Protein AF-A0A929YIS0-F1 (afdb_monomer_lite)

Foldseek 3Di:
DECADDDPQHKKKKKACPVKDKDKDDAAPVRHGADCVQKDAWHIAIQHHPDPRVQATGGMEGNQDNRRHPMDMDIDDIDMDIDHGPDDDDDDDDRDHDYDDDYD

Secondary structure (DSSP, 8-state):
--SSSSSSS--EEEEE-TT-EEEEESB-TTSPBP--TTEEE---EEE-TTSGGGG-EE-EEE---GGGTT-EEEEE--EEEEE--S-PPSS-------EE----

Radius of gyration: 17.63 Å; chains: 1; bounding box: 43×22×48 Å

pLDDT: mean 79.88, std 12.85, range [53.75, 95.31]

Sequence (104 aa):
YMFNGTNGDQGFLSVNFGTSSVLASGNSLSGSTCQTSGISKGVDSQFKVGTATANGVTLMSSSGLTSQLGCAFLLQNVLVNQTIPAYQKPGTYELPMTLTVTAQ

Structure (mmCIF, N/CA/C/O backbone):
data_AF-A0A929YIS0-F1
#
_entry.id   AF-A0A929YIS0-F1
#
loop_
_atom_site.group_PDB
_atom_site.id
_atom_site.type_symbol
_atom_site.label_atom_id
_atom_site.label_alt_id
_atom_site.label_comp_id
_atom_site.label_asym_id
_atom_site.label_entity_id
_atom_site.label_seq_id
_atom_site.pdbx_PDB_ins_code
_atom_site.Cartn_x
_atom_site.Cartn_y
_atom_site.Cartn_z
_atom_site.occupancy
_atom_site.B_iso_or_equiv
_atom_site.auth_seq_id
_atom_site.auth_comp_id
_atom_site.auth_asym_id
_atom_site.auth_atom_id
_atom_site.pdbx_PDB_model_num
ATOM 1 N N . TYR A 1 1 ? 17.722 1.691 -22.990 1.00 53.75 1 TYR A N 1
ATOM 2 C CA . TYR A 1 1 ? 17.110 1.065 -21.805 1.00 53.75 1 TYR A CA 1
ATOM 3 C C . TYR A 1 1 ? 17.202 2.035 -20.652 1.00 53.75 1 TYR A C 1
ATOM 5 O O . TYR A 1 1 ? 18.304 2.405 -20.271 1.00 53.75 1 TYR A O 1
ATOM 13 N N . MET A 1 2 ? 16.072 2.528 -20.163 1.00 56.62 2 MET A N 1
ATOM 14 C CA . MET A 1 2 ? 16.038 3.471 -19.046 1.00 56.62 2 MET A CA 1
ATOM 15 C C . MET A 1 2 ? 15.052 2.948 -18.015 1.00 56.62 2 MET A C 1
ATOM 17 O O . MET A 1 2 ? 14.034 2.363 -18.378 1.00 56.62 2 MET A O 1
ATOM 21 N N . PHE A 1 3 ? 15.377 3.150 -16.744 1.00 56.50 3 PHE A N 1
ATOM 22 C CA . PHE A 1 3 ? 14.489 2.839 -15.628 1.00 56.50 3 PHE A CA 1
ATOM 23 C C . PHE A 1 3 ? 13.274 3.795 -15.583 1.00 56.50 3 PHE A C 1
ATOM 25 O O . PHE A 1 3 ? 12.225 3.423 -15.076 1.00 56.50 3 PHE A O 1
ATOM 32 N N . ASN A 1 4 ? 13.404 4.994 -16.183 1.00 54.59 4 ASN A N 1
ATOM 33 C CA . ASN A 1 4 ? 12.443 6.097 -16.082 1.00 54.59 4 ASN A CA 1
ATOM 34 C C . ASN A 1 4 ? 12.019 6.682 -17.450 1.00 54.59 4 ASN A C 1
ATOM 36 O O . ASN A 1 4 ? 12.400 7.797 -17.799 1.00 54.59 4 ASN A O 1
ATOM 40 N N . GLY A 1 5 ? 11.248 5.964 -18.257 1.00 54.59 5 GLY A N 1
ATOM 41 C CA . GLY A 1 5 ? 10.695 6.488 -19.511 1.00 54.59 5 GLY A CA 1
ATOM 42 C C . GLY A 1 5 ? 9.391 5.797 -19.938 1.00 54.59 5 GLY A C 1
ATOM 43 O O . GLY A 1 5 ? 8.750 5.080 -19.176 1.00 54.59 5 GLY A O 1
ATOM 44 N N . THR A 1 6 ? 8.988 5.984 -21.192 1.00 56.81 6 THR A N 1
ATOM 45 C CA . THR A 1 6 ? 7.645 5.585 -21.653 1.00 56.81 6 THR A CA 1
ATOM 46 C C . THR A 1 6 ? 7.582 4.292 -22.486 1.00 56.81 6 THR A C 1
ATOM 48 O O . THR A 1 6 ? 6.490 3.789 -22.738 1.00 56.81 6 THR A O 1
ATOM 51 N N . ASN A 1 7 ? 8.715 3.687 -22.867 1.00 60.44 7 ASN A N 1
ATOM 52 C CA . ASN A 1 7 ? 8.765 2.516 -23.767 1.00 60.44 7 ASN A CA 1
ATOM 53 C C . ASN A 1 7 ? 8.559 1.172 -23.038 1.00 60.44 7 ASN A C 1
ATOM 55 O O . ASN A 1 7 ? 8.721 1.089 -21.822 1.00 60.44 7 ASN A O 1
ATOM 59 N N . GLY A 1 8 ? 8.181 0.111 -23.763 1.00 58.56 8 GLY A N 1
ATOM 60 C CA . GLY A 1 8 ? 7.872 -1.225 -23.215 1.00 58.56 8 GLY A CA 1
ATOM 61 C C . GLY A 1 8 ? 9.055 -1.965 -22.573 1.00 58.56 8 GLY A C 1
ATOM 62 O O . GLY A 1 8 ? 8.858 -2.667 -21.589 1.00 58.56 8 GLY A O 1
ATOM 63 N N . ASP A 1 9 ? 10.280 -1.729 -23.046 1.00 64.44 9 ASP A N 1
ATOM 64 C CA . ASP A 1 9 ? 11.497 -2.437 -22.602 1.00 64.44 9 ASP A CA 1
ATOM 65 C C . ASP A 1 9 ? 12.167 -1.798 -21.375 1.00 64.44 9 ASP A C 1
ATOM 67 O O . ASP A 1 9 ? 13.393 -1.666 -21.297 1.00 64.44 9 ASP A O 1
ATOM 71 N N . GLN A 1 10 ? 11.363 -1.288 -20.447 1.00 70.44 10 GLN A N 1
ATOM 72 C CA . GLN A 1 10 ? 11.837 -0.466 -19.342 1.00 70.44 10 GLN A CA 1
ATOM 73 C C . GLN A 1 10 ? 11.652 -1.115 -17.984 1.00 70.44 10 GLN A C 1
ATOM 75 O O . GLN A 1 10 ? 10.831 -2.010 -17.801 1.00 70.44 10 GLN A O 1
ATOM 80 N N . GLY A 1 11 ? 12.450 -0.630 -17.036 1.00 75.25 11 GLY A N 1
ATOM 81 C CA . GLY A 1 11 ? 12.321 -1.022 -15.648 1.00 75.25 11 GLY A CA 1
ATOM 82 C C . GLY A 1 11 ? 11.041 -0.484 -15.046 1.00 75.25 11 GLY A C 1
ATOM 83 O O . GLY A 1 11 ? 10.478 0.505 -15.513 1.00 75.25 11 GLY A O 1
ATOM 84 N N . PHE A 1 12 ? 10.589 -1.150 -13.999 1.00 78.81 12 PHE A N 1
ATOM 85 C CA . PHE A 1 12 ? 9.462 -0.701 -13.200 1.00 78.81 12 PHE A CA 1
ATOM 86 C C . PHE A 1 12 ? 9.577 -1.283 -11.799 1.00 78.81 12 PHE A C 1
ATOM 88 O O . PHE A 1 12 ? 10.236 -2.305 -11.576 1.00 78.81 12 PHE A O 1
ATOM 95 N N . LEU A 1 13 ? 8.907 -0.632 -10.858 1.00 82.88 13 LEU A N 1
ATOM 96 C CA . LEU A 1 13 ? 8.673 -1.177 -9.532 1.00 82.88 13 LEU A CA 1
ATOM 97 C C . LEU A 1 13 ? 7.253 -1.732 -9.495 1.00 82.88 13 LEU A C 1
ATOM 99 O O . LEU A 1 13 ? 6.315 -1.024 -9.845 1.00 82.88 13 LEU A O 1
ATOM 103 N N . SER A 1 14 ? 7.067 -2.972 -9.064 1.00 86.50 14 SER A N 1
ATOM 104 C CA . SER A 1 14 ? 5.736 -3.506 -8.772 1.00 86.50 14 SER A CA 1
ATOM 105 C C . SER A 1 14 ? 5.551 -3.656 -7.271 1.00 86.50 14 SER A C 1
ATOM 107 O O . SER A 1 14 ? 6.424 -4.214 -6.603 1.00 86.50 14 SER A O 1
ATOM 109 N N . VAL A 1 15 ? 4.404 -3.218 -6.766 1.00 89.88 15 VAL A N 1
ATOM 110 C CA . VAL A 1 15 ? 3.966 -3.457 -5.389 1.00 89.88 15 VAL A CA 1
ATOM 111 C C . VAL A 1 15 ? 2.813 -4.444 -5.432 1.00 89.88 15 VAL A C 1
ATOM 113 O O . VAL A 1 15 ? 1.824 -4.207 -6.124 1.00 89.88 15 VAL A O 1
ATOM 116 N N . ASN A 1 16 ? 2.955 -5.559 -4.722 1.00 92.31 16 ASN A N 1
ATOM 117 C CA . ASN A 1 16 ? 1.984 -6.641 -4.696 1.00 92.31 16 ASN A CA 1
ATOM 118 C C . ASN A 1 16 ? 1.397 -6.815 -3.287 1.00 92.31 16 ASN A C 1
ATOM 120 O O . ASN A 1 16 ? 2.119 -6.904 -2.289 1.00 92.31 16 ASN A O 1
ATOM 124 N N . PHE A 1 17 ? 0.072 -6.888 -3.234 1.00 94.25 17 PHE A N 1
ATOM 125 C CA . PHE A 1 17 ? -0.753 -7.068 -2.049 1.00 94.25 17 PHE A CA 1
ATOM 126 C C . PHE A 1 17 ? -1.461 -8.433 -2.032 1.00 94.25 17 PHE A C 1
ATOM 128 O O . PHE A 1 17 ? -2.236 -8.705 -1.114 1.00 94.25 17 PHE A O 1
ATOM 135 N N . GLY A 1 18 ? -1.216 -9.315 -3.002 1.00 93.25 18 GLY A N 1
ATOM 136 C CA . GLY A 1 18 ? -1.840 -10.636 -3.101 1.00 93.25 18 GLY A CA 1
ATOM 137 C C . GLY A 1 18 ? -1.664 -11.470 -1.831 1.00 93.25 18 GLY A C 1
ATOM 138 O O . GLY A 1 18 ? -2.636 -12.008 -1.306 1.00 93.25 18 GLY A O 1
ATOM 139 N N . THR A 1 19 ? -0.453 -11.486 -1.268 1.00 92.81 19 THR A N 1
ATOM 140 C CA . THR A 1 19 ? -0.133 -12.184 -0.008 1.00 92.81 19 THR A CA 1
ATOM 141 C C . THR A 1 19 ? -0.270 -11.313 1.239 1.00 92.81 19 THR A C 1
ATOM 143 O O . THR A 1 19 ? -0.015 -11.788 2.347 1.00 92.81 19 THR A O 1
ATOM 146 N N . SER A 1 20 ? -0.627 -10.036 1.088 1.00 95.06 20 SER A N 1
ATOM 147 C CA . SER A 1 20 ? -0.660 -9.109 2.215 1.00 95.06 20 SER A CA 1
ATOM 148 C C . SER A 1 20 ? -1.936 -9.247 3.044 1.00 95.06 20 SER A C 1
ATOM 150 O O . SER A 1 20 ? -3.005 -9.623 2.548 1.00 95.06 20 SER A O 1
ATOM 152 N N . SER A 1 21 ? -1.829 -8.923 4.329 1.00 95.06 21 SER A N 1
ATOM 153 C CA . SER A 1 21 ? -2.936 -8.986 5.285 1.00 95.06 21 SER A CA 1
ATOM 154 C C . SER A 1 21 ? -2.936 -7.768 6.198 1.00 95.06 21 SER A C 1
ATOM 156 O O . SER A 1 21 ? -1.872 -7.236 6.515 1.00 95.06 21 SER A O 1
ATOM 158 N N . VAL A 1 22 ? -4.122 -7.379 6.663 1.00 94.88 22 VAL A N 1
ATOM 159 C CA . VAL A 1 22 ? -4.293 -6.344 7.686 1.00 94.88 22 VAL A CA 1
ATOM 160 C C . VAL A 1 22 ? -4.593 -7.019 9.017 1.00 94.88 22 VAL A C 1
ATOM 162 O O . VAL A 1 22 ? -5.489 -7.858 9.098 1.00 94.88 22 VAL A O 1
ATOM 165 N N . LEU A 1 23 ? -3.858 -6.638 10.055 1.00 95.25 23 LEU A N 1
ATOM 166 C CA . LEU A 1 23 ? -4.129 -7.014 11.437 1.00 95.25 23 LEU A CA 1
ATOM 167 C C . LEU A 1 23 ? -4.596 -5.786 12.214 1.00 95.25 23 LEU A C 1
ATOM 169 O O . LEU A 1 23 ? -4.074 -4.691 12.015 1.00 95.2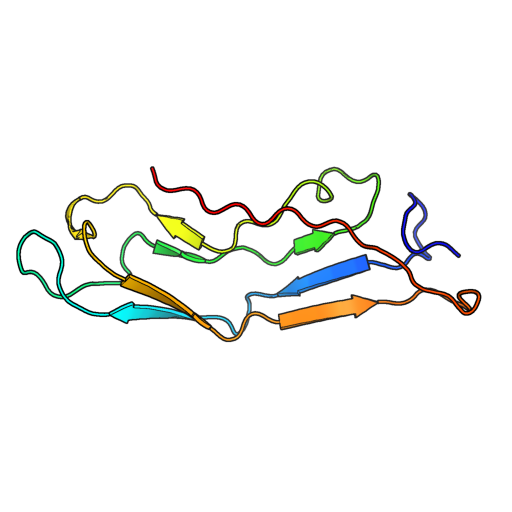5 23 LEU A O 1
ATOM 173 N N . ALA A 1 24 ? -5.563 -5.979 13.106 1.00 94.62 24 ALA A N 1
ATOM 174 C CA . ALA A 1 24 ? -6.005 -4.960 14.049 1.00 94.62 24 ALA A CA 1
ATOM 175 C C . ALA A 1 24 ? -5.413 -5.249 15.433 1.00 94.62 24 ALA A C 1
ATOM 177 O O . ALA A 1 24 ? -5.284 -6.410 15.824 1.00 94.62 24 ALA A O 1
ATOM 178 N N . SER A 1 25 ? -5.058 -4.201 16.174 1.00 93.06 25 SER A N 1
ATOM 179 C CA . SER A 1 25 ? -4.526 -4.315 17.531 1.00 93.06 25 SER A CA 1
ATOM 180 C C . SER A 1 25 ? -5.108 -3.247 18.454 1.00 93.06 25 SER A C 1
ATOM 182 O O . SER A 1 25 ? -5.329 -2.106 18.042 1.00 93.06 25 SER A O 1
ATOM 184 N N . GLY A 1 26 ? -5.330 -3.636 19.712 1.00 92.25 26 GLY A N 1
ATOM 185 C CA . GLY A 1 26 ? -5.840 -2.776 20.775 1.00 92.25 26 GLY A CA 1
ATOM 186 C C . GLY A 1 26 ? -7.364 -2.650 20.819 1.00 92.25 26 GLY A C 1
ATOM 187 O O . GLY A 1 26 ? -8.114 -3.508 20.337 1.00 92.25 26 GLY A O 1
ATOM 188 N N . ASN A 1 27 ? -7.809 -1.556 21.431 1.00 93.38 27 ASN A N 1
ATOM 189 C CA . ASN A 1 27 ? -9.211 -1.204 21.608 1.00 93.38 27 ASN A CA 1
ATOM 190 C C . ASN A 1 27 ? -9.477 0.171 20.992 1.00 93.38 27 ASN A C 1
ATOM 192 O O . ASN A 1 27 ? -8.618 1.051 21.030 1.00 93.38 27 ASN A O 1
ATOM 196 N N . SER A 1 28 ? -10.676 0.353 20.448 1.00 90.88 28 SER A N 1
ATOM 197 C CA . SER A 1 28 ? -11.148 1.653 19.995 1.00 90.88 28 SER A CA 1
ATOM 198 C C . SER A 1 28 ? -11.340 2.606 21.179 1.00 90.88 28 SER A C 1
ATOM 200 O O . SER A 1 28 ? -11.426 2.188 22.337 1.00 90.88 28 SER A O 1
ATOM 202 N N . LEU A 1 29 ? -11.506 3.897 20.894 1.00 89.81 29 LEU A N 1
ATOM 203 C CA . LEU A 1 29 ? -11.825 4.913 21.905 1.00 89.81 29 LEU A CA 1
ATOM 204 C C . LEU A 1 29 ? -13.157 4.649 22.628 1.00 89.81 29 LEU A C 1
ATOM 206 O O . LEU A 1 29 ? -13.355 5.136 23.736 1.00 89.81 29 LEU A O 1
ATOM 210 N N . SER A 1 30 ? -14.059 3.858 22.036 1.00 89.81 30 SER A N 1
ATOM 211 C CA . SER A 1 30 ? -15.302 3.406 22.675 1.00 89.81 30 SER A CA 1
ATOM 212 C C . SER A 1 30 ? -15.129 2.141 23.530 1.00 89.81 30 SER A C 1
ATOM 214 O O . SER A 1 30 ? -16.114 1.591 24.017 1.00 89.81 30 SER A O 1
ATOM 216 N N . GLY A 1 31 ? -13.899 1.639 23.685 1.00 90.25 31 GLY A N 1
ATOM 217 C CA . GLY A 1 31 ? -13.564 0.439 24.458 1.00 90.25 31 GLY A CA 1
ATOM 218 C C . GLY A 1 31 ? -13.779 -0.888 23.720 1.00 90.25 31 GLY A C 1
ATOM 219 O O . GLY A 1 31 ? -13.475 -1.948 24.264 1.00 90.25 31 GLY A O 1
ATOM 220 N N . SER A 1 32 ? -14.266 -0.869 22.477 1.00 90.56 32 SER A N 1
ATOM 221 C CA . SER A 1 32 ? -14.501 -2.086 21.685 1.00 90.56 32 SER A CA 1
ATOM 222 C C . SER A 1 32 ? -13.193 -2.658 21.134 1.00 90.56 32 SER A C 1
ATOM 224 O O . SER A 1 32 ? -12.275 -1.907 20.821 1.00 90.56 32 SER A O 1
ATOM 226 N N . THR A 1 33 ? -13.078 -3.981 20.989 1.00 93.56 33 THR A N 1
ATOM 227 C CA . THR A 1 33 ? -11.894 -4.591 20.360 1.00 93.56 33 THR A CA 1
ATOM 228 C C . THR A 1 33 ? -11.778 -4.149 18.906 1.00 93.56 33 THR A C 1
ATOM 230 O O . THR A 1 33 ? -12.749 -4.248 18.153 1.00 93.56 33 THR A O 1
ATOM 233 N N . CYS A 1 34 ? -10.589 -3.715 18.494 1.00 93.81 34 CYS A N 1
ATOM 234 C CA . CYS A 1 34 ? -10.349 -3.283 17.125 1.00 93.81 34 CYS A CA 1
ATOM 235 C C . CYS A 1 34 ? -10.603 -4.411 16.120 1.00 93.81 34 CYS A C 1
ATOM 237 O O . CYS A 1 34 ? -10.124 -5.530 16.281 1.00 93.81 34 CYS A O 1
ATOM 239 N N . GLN A 1 35 ? -11.359 -4.095 15.072 1.00 92.62 35 GLN A N 1
ATOM 240 C CA . GLN A 1 35 ? -11.700 -5.009 13.981 1.00 92.62 35 GLN A CA 1
ATOM 241 C C . GLN A 1 35 ? -11.154 -4.462 12.669 1.00 92.62 35 GLN A C 1
ATOM 243 O O . GLN A 1 35 ? -11.012 -3.252 12.526 1.00 92.62 35 GLN A O 1
ATOM 248 N N . THR A 1 36 ? -10.919 -5.322 11.683 1.00 92.44 36 THR A N 1
ATOM 249 C CA . THR A 1 36 ? -10.469 -4.918 10.338 1.00 92.44 36 THR A CA 1
ATOM 250 C C . THR A 1 36 ? -11.613 -4.497 9.411 1.00 92.44 36 THR A C 1
ATOM 252 O O . THR A 1 36 ? -11.361 -4.007 8.315 1.00 92.44 36 THR A O 1
ATOM 255 N N . SER A 1 37 ? -12.872 -4.647 9.837 1.00 90.88 37 SER A N 1
ATOM 256 C CA . SER A 1 37 ? -14.051 -4.257 9.052 1.00 90.88 37 SER A CA 1
ATOM 257 C C . SER A 1 37 ? -14.039 -2.767 8.713 1.00 90.88 37 SER A C 1
ATOM 259 O O . SER A 1 37 ? -14.117 -1.941 9.611 1.00 90.88 37 SER A O 1
ATOM 261 N N . GLY A 1 38 ? -13.994 -2.422 7.427 1.00 88.19 38 GLY A N 1
ATOM 262 C CA . GLY A 1 38 ? -13.873 -1.031 6.973 1.00 88.19 38 GLY A CA 1
ATOM 263 C C . GLY A 1 38 ? -12.433 -0.572 6.734 1.00 88.19 38 GLY A C 1
ATOM 264 O O . GLY A 1 38 ? -12.238 0.537 6.250 1.00 88.19 38 GLY A O 1
ATOM 265 N N . ILE A 1 39 ? -11.432 -1.426 6.987 1.00 91.31 39 ILE A N 1
ATOM 266 C CA . ILE A 1 39 ? -10.066 -1.229 6.490 1.00 91.31 39 ILE A CA 1
ATOM 267 C C . ILE A 1 39 ? -9.878 -2.035 5.212 1.00 91.31 39 ILE A C 1
ATOM 269 O O . ILE A 1 39 ? -10.128 -3.239 5.173 1.00 91.31 39 ILE A O 1
ATOM 273 N N . SER A 1 40 ? -9.390 -1.371 4.172 1.00 90.81 40 SER A N 1
ATOM 274 C CA . SER A 1 40 ? -8.979 -2.003 2.923 1.00 90.81 40 SER A CA 1
ATOM 275 C C . SER A 1 40 ? -7.472 -1.880 2.749 1.00 90.81 40 SER A C 1
ATOM 277 O O . SER A 1 4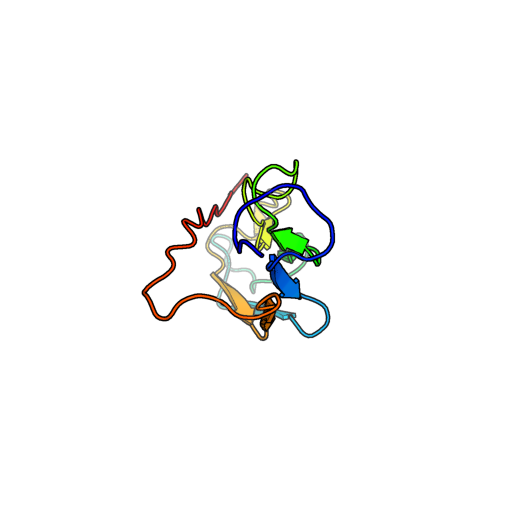0 ? -6.874 -0.865 3.100 1.00 90.81 40 SER A O 1
ATOM 279 N N . LYS A 1 41 ? -6.852 -2.921 2.196 1.00 91.62 41 LYS A N 1
ATOM 280 C CA . LYS A 1 41 ? -5.469 -2.868 1.714 1.00 91.62 41 LYS A CA 1
ATOM 281 C C . LYS A 1 41 ? -5.414 -2.272 0.307 1.00 91.62 41 LYS A C 1
ATOM 283 O O . LYS A 1 41 ? -6.424 -2.227 -0.394 1.00 91.62 41 LYS A O 1
ATOM 288 N N . GLY A 1 42 ? -4.223 -1.846 -0.092 1.00 89.88 42 GLY A N 1
ATOM 289 C CA . GLY A 1 42 ? -3.922 -1.424 -1.451 1.00 89.88 42 GLY A CA 1
ATOM 290 C C . GLY A 1 42 ? -4.171 -2.514 -2.490 1.00 89.88 42 GLY A C 1
ATOM 291 O O . GLY A 1 42 ? -4.357 -3.691 -2.170 1.00 89.88 42 GLY A O 1
ATOM 292 N N . VAL A 1 43 ? -4.151 -2.098 -3.752 1.00 89.75 43 VAL A N 1
ATOM 293 C CA . VAL A 1 43 ? -4.249 -2.982 -4.916 1.00 89.75 43 VAL A CA 1
ATOM 294 C C . VAL A 1 43 ? -2.889 -3.122 -5.584 1.00 89.75 43 VAL A C 1
ATOM 296 O O . VAL A 1 43 ? -2.064 -2.207 -5.517 1.00 89.75 43 VAL A O 1
ATOM 299 N N . ASP A 1 44 ? -2.665 -4.263 -6.233 1.00 91.38 44 ASP A N 1
ATOM 300 C CA . ASP A 1 44 ? -1.451 -4.506 -7.010 1.00 91.38 44 ASP A CA 1
ATOM 301 C C . ASP A 1 44 ? -1.231 -3.369 -8.012 1.00 91.38 44 ASP A C 1
ATOM 303 O O . ASP A 1 44 ? -2.135 -2.994 -8.762 1.00 91.38 44 ASP A O 1
ATOM 307 N N . SER A 1 45 ? -0.027 -2.802 -8.007 1.00 86.25 45 SER A N 1
ATOM 308 C CA . SER A 1 45 ? 0.294 -1.630 -8.816 1.00 86.25 45 SER A CA 1
ATOM 309 C C . SER A 1 45 ? 1.707 -1.699 -9.375 1.00 86.25 45 SER A C 1
ATOM 311 O O . SER A 1 45 ? 2.594 -2.358 -8.826 1.00 86.25 45 SER A O 1
ATOM 313 N N . GLN A 1 46 ? 1.911 -0.995 -10.484 1.00 83.00 46 GLN A N 1
ATOM 314 C CA . GLN A 1 46 ? 3.204 -0.821 -11.123 1.00 83.00 46 GLN A CA 1
ATOM 315 C C . GLN A 1 46 ? 3.528 0.664 -11.231 1.00 83.00 46 GLN A C 1
ATOM 317 O O . GLN A 1 46 ? 2.770 1.448 -11.805 1.00 83.00 46 GLN A O 1
ATOM 322 N N . PHE A 1 47 ? 4.698 1.033 -10.728 1.00 78.62 47 PHE A N 1
ATOM 323 C CA . PHE A 1 47 ? 5.289 2.338 -10.931 1.00 78.62 47 PHE A CA 1
ATOM 324 C C . PHE A 1 47 ? 6.200 2.293 -12.143 1.00 78.62 47 PHE A C 1
ATOM 326 O O . PHE A 1 47 ? 7.295 1.720 -12.114 1.00 78.62 47 PHE A O 1
ATOM 333 N N . LYS A 1 48 ? 5.733 2.945 -13.200 1.00 75.88 48 LYS A N 1
ATOM 334 C CA . LYS A 1 48 ? 6.496 3.207 -14.409 1.00 75.88 48 LYS A CA 1
ATOM 335 C C . LYS A 1 48 ? 6.487 4.705 -14.660 1.00 75.88 48 LYS A C 1
ATOM 337 O O . LYS A 1 48 ? 5.416 5.291 -14.813 1.00 75.88 48 LYS A O 1
ATOM 342 N N . VAL A 1 49 ? 7.657 5.335 -14.679 1.00 68.62 49 VAL A N 1
ATOM 343 C CA . VAL A 1 49 ? 7.755 6.790 -14.866 1.00 68.62 49 VAL A CA 1
ATOM 344 C C . VAL A 1 49 ? 7.083 7.220 -16.171 1.00 68.62 49 VAL A C 1
ATOM 346 O O . VAL A 1 49 ? 7.163 6.533 -17.182 1.00 68.62 49 VAL A O 1
ATOM 349 N N . GLY A 1 50 ? 6.390 8.361 -16.142 1.00 66.62 50 GLY A N 1
ATOM 350 C CA . GLY A 1 50 ? 5.679 8.890 -17.309 1.00 66.62 50 GLY A CA 1
ATOM 351 C C . GLY A 1 50 ? 4.341 8.205 -17.604 1.00 66.62 50 GLY A C 1
ATOM 352 O O . GLY A 1 50 ? 3.737 8.488 -18.635 1.00 66.62 50 GLY A O 1
ATOM 353 N N . THR A 1 51 ? 3.861 7.328 -16.717 1.00 69.00 51 THR A N 1
ATOM 354 C CA . THR A 1 51 ? 2.510 6.752 -16.782 1.00 69.00 51 THR A CA 1
ATOM 355 C C . THR A 1 51 ? 1.611 7.312 -15.680 1.00 69.00 51 THR A C 1
ATOM 357 O O . THR A 1 51 ? 2.092 7.846 -14.681 1.00 69.00 51 THR A O 1
ATOM 360 N N . ALA A 1 52 ? 0.292 7.173 -15.838 1.00 65.06 52 ALA A N 1
ATOM 361 C CA . ALA A 1 52 ? -0.684 7.660 -14.859 1.00 65.06 52 ALA A CA 1
ATOM 362 C C . ALA A 1 52 ? -0.526 7.024 -13.460 1.00 65.06 52 ALA A C 1
ATOM 364 O O . ALA A 1 52 ? -0.919 7.631 -12.465 1.00 65.06 52 ALA A O 1
ATOM 365 N N . THR A 1 53 ? 0.079 5.833 -13.367 1.00 63.81 53 THR A N 1
ATOM 366 C CA . THR A 1 53 ? 0.317 5.110 -12.107 1.00 63.81 53 THR A CA 1
ATOM 367 C C . THR A 1 53 ? 1.621 5.513 -11.410 1.00 63.81 53 THR A C 1
ATOM 369 O O . THR A 1 53 ? 1.931 5.003 -10.338 1.00 63.81 53 THR A O 1
ATOM 372 N N . ALA A 1 54 ? 2.386 6.458 -11.969 1.00 65.69 54 ALA A N 1
ATOM 373 C CA . ALA A 1 54 ? 3.664 6.909 -11.415 1.00 65.69 54 ALA A CA 1
ATOM 374 C C . ALA A 1 54 ? 3.547 7.827 -10.182 1.00 65.69 54 ALA A C 1
ATOM 376 O O . ALA A 1 54 ? 4.569 8.246 -9.649 1.00 65.69 54 ALA A O 1
ATOM 377 N N . ASN A 1 55 ? 2.332 8.171 -9.745 1.00 68.31 55 ASN A N 1
ATOM 378 C CA . ASN A 1 55 ? 2.116 9.274 -8.801 1.00 68.31 55 ASN A CA 1
ATOM 379 C C . ASN A 1 55 ? 1.912 8.837 -7.341 1.00 68.31 55 ASN A C 1
ATOM 381 O O . ASN A 1 55 ? 1.909 9.685 -6.453 1.00 68.31 55 ASN A O 1
ATOM 385 N N . GLY A 1 56 ? 1.750 7.539 -7.069 1.00 75.69 56 GLY A N 1
ATOM 386 C CA . GLY A 1 56 ? 1.619 7.037 -5.701 1.00 75.69 56 GLY A CA 1
ATOM 387 C C . GLY A 1 56 ? 1.035 5.630 -5.617 1.00 75.69 56 GLY A C 1
ATOM 388 O O . GLY A 1 56 ? 0.424 5.136 -6.562 1.00 75.69 56 GLY A O 1
ATOM 389 N N . VAL A 1 57 ? 1.210 4.996 -4.456 1.00 79.81 57 VAL A N 1
ATOM 390 C CA . VAL A 1 57 ? 0.506 3.763 -4.078 1.00 79.81 57 VAL A CA 1
ATOM 391 C C . VAL A 1 57 ? -0.197 3.969 -2.749 1.00 79.81 57 VAL A C 1
ATOM 393 O O . VAL A 1 57 ? 0.406 4.391 -1.763 1.00 79.81 57 VAL A O 1
ATOM 396 N N . THR A 1 58 ? -1.476 3.615 -2.724 1.00 85.94 58 THR A N 1
ATOM 397 C CA . THR A 1 58 ? -2.254 3.489 -1.495 1.00 85.94 58 THR A CA 1
ATOM 398 C C . THR A 1 58 ? -1.910 2.162 -0.830 1.00 85.94 58 THR A C 1
ATOM 400 O O . THR A 1 58 ? -2.121 1.109 -1.424 1.00 85.94 58 THR A O 1
ATOM 403 N N . LEU A 1 59 ? -1.392 2.193 0.401 1.00 87.81 59 LEU A N 1
ATOM 404 C CA . LEU A 1 59 ? -1.111 0.968 1.163 1.00 87.81 59 LEU A CA 1
ATOM 405 C C . LEU A 1 59 ? -2.345 0.433 1.887 1.00 87.81 59 LEU A C 1
ATOM 407 O O . LEU A 1 59 ? -2.591 -0.772 1.890 1.00 87.81 59 LEU A O 1
ATOM 411 N N . MET A 1 60 ? -3.099 1.329 2.518 1.00 90.12 60 MET A N 1
ATOM 412 C CA . MET A 1 60 ? -4.342 1.034 3.221 1.00 90.12 60 MET A CA 1
ATOM 413 C C . MET A 1 60 ? -5.280 2.237 3.139 1.00 90.12 60 MET A C 1
ATOM 415 O O . MET A 1 60 ? -4.821 3.376 3.035 1.00 90.12 60 MET A O 1
ATOM 419 N N . SER A 1 61 ? -6.578 1.981 3.234 1.00 88.88 61 SER A N 1
ATOM 420 C CA . SER A 1 61 ? -7.624 2.989 3.392 1.00 88.88 61 SER A CA 1
ATOM 421 C C . SER A 1 61 ? -8.615 2.564 4.474 1.00 88.88 61 SER A C 1
ATOM 423 O O . SER A 1 61 ? -8.806 1.373 4.725 1.00 88.88 61 SER A O 1
ATOM 425 N N . SER A 1 62 ? -9.238 3.546 5.123 1.00 86.81 62 SER A N 1
ATOM 426 C CA . SER A 1 62 ? -10.348 3.344 6.058 1.00 86.81 62 SER A CA 1
ATOM 427 C C . SER A 1 62 ? -11.626 3.933 5.469 1.00 86.81 62 SER A C 1
ATOM 429 O O . SER A 1 62 ? -11.576 4.959 4.795 1.00 86.81 62 SER A O 1
ATOM 431 N N . SER A 1 63 ? -12.770 3.309 5.737 1.00 83.06 63 SER A N 1
ATOM 432 C CA . SER A 1 63 ? -14.092 3.791 5.328 1.00 83.06 63 SER A CA 1
ATOM 433 C C . SER A 1 63 ? -14.681 4.861 6.265 1.00 83.06 63 SER A C 1
ATOM 435 O O . SER A 1 63 ? -15.883 5.108 6.205 1.00 83.06 63 SER A O 1
ATOM 437 N N . GLY A 1 64 ? -13.883 5.442 7.172 1.00 78.31 64 GLY A N 1
ATOM 438 C CA . GLY A 1 64 ? -14.321 6.488 8.111 1.00 78.31 64 GLY A CA 1
ATOM 439 C C . GLY A 1 64 ? -15.218 5.989 9.252 1.00 78.31 64 GLY A C 1
ATOM 440 O O . GLY A 1 64 ? -15.922 6.771 9.891 1.00 78.31 64 GLY A O 1
ATOM 441 N N . LEU A 1 65 ? -15.237 4.676 9.518 1.00 80.12 65 LEU A N 1
ATOM 442 C CA . LEU A 1 65 ? -16.047 4.109 10.598 1.00 80.12 65 LEU A CA 1
ATOM 443 C C . LEU A 1 65 ? -15.509 4.542 11.965 1.00 80.12 65 LEU A C 1
ATOM 445 O O . LEU A 1 65 ? -14.388 4.210 12.354 1.00 80.12 65 LEU A O 1
ATOM 449 N N . THR A 1 66 ? -16.354 5.213 12.748 1.00 79.81 66 THR A N 1
ATOM 450 C CA . THR A 1 66 ? -15.975 5.726 14.073 1.00 79.81 66 THR A CA 1
ATOM 451 C C . THR A 1 66 ? -15.667 4.619 15.084 1.00 79.81 66 THR A C 1
ATOM 453 O O . THR A 1 66 ? -14.914 4.835 16.032 1.00 79.81 66 THR A O 1
ATOM 456 N N . SER A 1 67 ? -16.174 3.401 14.855 1.00 79.44 67 SER A N 1
ATOM 457 C CA . SER A 1 67 ? -15.874 2.211 15.662 1.00 79.44 67 SER A CA 1
ATOM 458 C C . SER A 1 67 ? -14.403 1.789 15.614 1.00 79.44 67 SER A C 1
ATOM 460 O O . SER A 1 67 ? -13.988 0.952 16.410 1.00 79.44 67 SER A O 1
ATOM 462 N N . GLN A 1 68 ? -13.615 2.347 14.691 1.00 85.00 68 GLN A N 1
ATOM 463 C CA . GLN A 1 68 ? -12.179 2.102 14.560 1.00 85.00 68 GLN A CA 1
ATOM 464 C C . GLN A 1 68 ? -11.313 3.259 15.068 1.00 85.00 68 GLN A C 1
ATOM 466 O O . GLN A 1 68 ? -10.088 3.187 14.986 1.00 85.00 68 GLN A O 1
ATOM 471 N N . LEU A 1 69 ? -11.907 4.328 15.605 1.00 88.38 69 LEU A N 1
ATOM 472 C CA . LEU A 1 69 ? -11.131 5.431 16.168 1.00 88.38 69 LEU A CA 1
ATOM 473 C C . LEU A 1 69 ? -10.262 4.930 17.322 1.00 88.38 69 LEU A C 1
ATOM 475 O O . LEU A 1 69 ? -10.743 4.210 18.194 1.00 88.38 69 LEU A O 1
ATOM 479 N N . GLY A 1 70 ? -8.988 5.322 17.328 1.00 88.31 70 GLY A N 1
ATOM 480 C CA . GLY A 1 70 ? -7.997 4.877 18.315 1.00 88.31 70 GLY A CA 1
ATOM 481 C C . GLY A 1 70 ? -7.394 3.495 18.048 1.00 88.31 70 GLY A C 1
ATOM 482 O O . GLY A 1 70 ? -6.473 3.103 18.758 1.00 88.31 70 GLY A O 1
ATOM 483 N N . CYS A 1 71 ? -7.857 2.772 17.023 1.00 91.94 71 CYS A N 1
ATOM 484 C CA . CYS A 1 71 ? -7.293 1.477 16.660 1.00 91.94 71 CYS A CA 1
ATOM 485 C C . CYS A 1 71 ? -5.955 1.593 15.929 1.00 91.94 71 CYS A C 1
ATOM 487 O O . CYS A 1 71 ? -5.741 2.501 15.125 1.00 91.94 71 CYS A O 1
ATOM 489 N N . ALA A 1 72 ? -5.086 0.608 16.156 1.00 91.94 72 ALA A N 1
ATOM 490 C CA . ALA A 1 72 ? -3.867 0.418 15.384 1.00 91.94 72 ALA A CA 1
ATOM 491 C C . ALA A 1 72 ? -4.061 -0.694 14.346 1.00 91.94 72 ALA A C 1
ATOM 493 O O . ALA A 1 72 ? -4.598 -1.762 14.656 1.00 91.94 72 ALA A O 1
ATOM 494 N N . PHE A 1 73 ? -3.579 -0.453 13.125 1.00 92.94 73 PHE A N 1
ATOM 495 C CA . PHE A 1 73 ? -3.638 -1.409 12.022 1.00 92.94 73 PHE A CA 1
ATOM 496 C C . PHE A 1 73 ? -2.245 -1.669 11.461 1.00 92.94 73 PHE A C 1
ATOM 498 O O . PHE A 1 73 ? -1.494 -0.736 11.178 1.00 92.94 73 PHE A O 1
ATOM 505 N N . LEU A 1 74 ? -1.915 -2.944 11.279 1.00 93.94 74 LEU A N 1
ATOM 506 C CA . LEU A 1 74 ? -0.660 -3.388 10.690 1.00 93.94 74 LEU A CA 1
ATOM 507 C C . LEU A 1 74 ? -0.936 -4.023 9.329 1.00 93.94 74 LEU A C 1
ATOM 509 O O . LEU A 1 74 ? -1.611 -5.049 9.250 1.00 93.94 74 LEU A O 1
ATOM 513 N N . LEU A 1 75 ? -0.369 -3.440 8.274 1.00 94.38 75 LEU A N 1
ATOM 514 C CA . LEU A 1 75 ? -0.251 -4.095 6.975 1.00 94.38 75 LEU A CA 1
ATOM 515 C C . LEU A 1 75 ? 1.053 -4.890 6.935 1.00 94.38 75 LEU A C 1
ATOM 517 O O . LEU A 1 75 ? 2.128 -4.323 7.119 1.00 94.38 75 LEU A O 1
ATOM 521 N N . GLN A 1 76 ? 0.963 -6.187 6.656 1.00 95.25 76 GLN A N 1
ATOM 522 C CA . GLN A 1 76 ? 2.121 -7.081 6.582 1.00 95.25 76 GLN A CA 1
ATOM 523 C C . GLN A 1 76 ? 2.151 -7.857 5.263 1.00 95.25 76 GLN A C 1
ATOM 525 O O . GLN A 1 76 ? 1.121 -8.016 4.608 1.00 95.25 76 GLN A O 1
ATOM 530 N N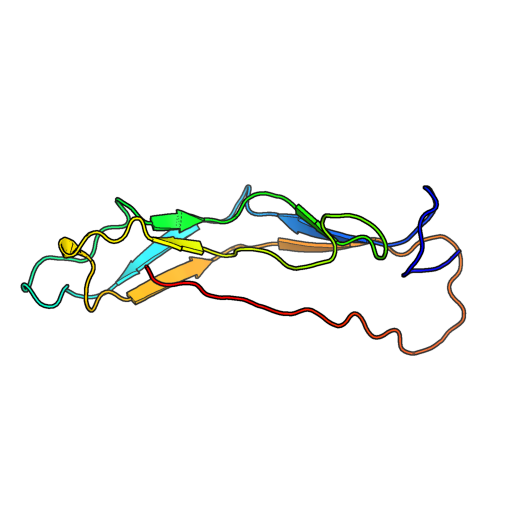 . ASN A 1 77 ? 3.334 -8.362 4.900 1.00 95.31 77 ASN A N 1
ATOM 531 C CA . ASN A 1 77 ? 3.588 -9.164 3.695 1.00 95.31 77 ASN A CA 1
ATOM 532 C C . ASN A 1 77 ? 3.292 -8.433 2.370 1.00 95.31 77 ASN A C 1
ATOM 534 O O . ASN A 1 77 ? 2.777 -9.037 1.427 1.00 95.31 77 ASN A O 1
ATOM 538 N N . VAL A 1 78 ? 3.606 -7.132 2.301 1.00 93.44 78 VAL A N 1
ATOM 539 C CA . VAL A 1 78 ? 3.620 -6.369 1.041 1.00 93.44 78 VAL A CA 1
ATOM 540 C C . VAL A 1 78 ? 4.922 -6.662 0.310 1.00 93.44 78 VAL A C 1
ATOM 542 O O . VAL A 1 78 ? 6.000 -6.469 0.873 1.00 93.44 78 VAL A O 1
ATOM 545 N N . LEU A 1 79 ? 4.826 -7.113 -0.938 1.00 92.94 79 LEU A N 1
ATOM 546 C CA . LEU A 1 79 ? 5.997 -7.427 -1.748 1.00 92.94 79 LEU A CA 1
ATOM 547 C C . LEU A 1 79 ? 6.318 -6.261 -2.683 1.00 92.94 79 LEU A C 1
ATOM 549 O O . LEU A 1 79 ? 5.435 -5.743 -3.365 1.00 92.94 79 LEU A O 1
ATOM 553 N N . VAL A 1 80 ? 7.589 -5.873 -2.732 1.00 89.44 80 VAL A N 1
ATOM 554 C CA . VAL A 1 80 ? 8.095 -4.830 -3.627 1.00 89.44 80 VAL A CA 1
ATOM 555 C C . VAL A 1 80 ? 9.163 -5.454 -4.516 1.00 89.44 80 VAL A C 1
ATOM 557 O O . VAL A 1 80 ? 10.225 -5.832 -4.029 1.00 89.44 80 VAL A O 1
ATOM 560 N N . ASN A 1 81 ? 8.881 -5.564 -5.814 1.00 86.75 81 ASN A N 1
ATOM 561 C CA . ASN A 1 81 ? 9.811 -6.125 -6.793 1.00 86.75 81 ASN A CA 1
ATOM 562 C C . ASN A 1 81 ? 10.284 -5.045 -7.759 1.00 86.75 81 ASN A C 1
ATOM 564 O O . ASN A 1 81 ? 9.482 -4.267 -8.278 1.00 86.75 81 ASN A O 1
ATOM 568 N N . GLN A 1 82 ? 11.583 -5.047 -8.039 1.00 82.25 82 GLN A N 1
ATOM 569 C CA . GLN A 1 82 ? 12.195 -4.186 -9.038 1.00 82.25 82 GLN A CA 1
ATOM 570 C C . GLN A 1 82 ? 12.532 -5.001 -10.285 1.00 82.25 82 GLN A C 1
ATOM 572 O O . GLN A 1 82 ? 13.312 -5.950 -10.224 1.00 82.25 82 GLN A O 1
ATOM 577 N N . THR A 1 83 ? 11.994 -4.587 -11.426 1.00 80.12 83 THR A N 1
ATOM 578 C CA . THR A 1 83 ? 12.411 -5.101 -12.731 1.00 80.12 83 THR A CA 1
ATOM 579 C C . THR A 1 83 ? 13.459 -4.158 -13.302 1.00 80.12 83 THR A C 1
ATOM 581 O O . THR A 1 83 ? 13.178 -2.982 -13.530 1.00 80.12 83 THR A O 1
ATOM 584 N N . ILE A 1 84 ? 14.673 -4.658 -13.531 1.00 75.00 84 ILE A N 1
ATOM 585 C CA . ILE A 1 84 ? 15.749 -3.907 -14.189 1.00 75.00 84 ILE A CA 1
ATOM 586 C C . ILE A 1 84 ? 15.685 -4.233 -15.691 1.00 75.00 84 ILE A C 1
ATOM 588 O O . ILE A 1 84 ? 15.701 -5.413 -16.043 1.00 75.00 84 ILE A O 1
ATOM 592 N N . PRO A 1 85 ? 15.596 -3.237 -16.593 1.00 70.50 85 PRO A N 1
ATOM 593 C CA . PRO A 1 85 ? 15.609 -3.499 -18.029 1.00 70.50 85 PRO A CA 1
ATOM 594 C C . PRO A 1 85 ? 17.027 -3.885 -18.479 1.00 70.50 85 PRO A C 1
ATOM 596 O O . PRO A 1 85 ? 17.969 -3.799 -17.692 1.00 70.50 85 PRO A O 1
ATOM 599 N N . ALA A 1 86 ? 17.205 -4.278 -19.747 1.00 68.69 86 ALA A N 1
ATOM 600 C CA . ALA A 1 86 ? 18.524 -4.639 -20.283 1.00 68.69 86 ALA A CA 1
ATOM 601 C C . ALA A 1 86 ? 19.616 -3.597 -19.949 1.00 68.69 86 ALA A C 1
ATOM 603 O O . ALA A 1 86 ? 19.300 -2.432 -19.689 1.00 68.69 86 ALA A O 1
ATOM 604 N N . TYR A 1 87 ? 20.881 -4.051 -19.961 1.00 65.00 87 TYR A N 1
ATOM 605 C CA . TYR A 1 87 ? 22.079 -3.386 -19.419 1.00 65.00 87 TYR A CA 1
ATOM 606 C C . TYR A 1 87 ? 21.876 -1.922 -18.998 1.00 65.00 87 TYR A C 1
ATOM 608 O O . TYR A 1 87 ? 21.774 -1.012 -19.826 1.00 65.00 87 TYR A O 1
ATOM 616 N N . GLN A 1 88 ? 21.849 -1.704 -17.685 1.00 61.47 88 GLN A N 1
ATOM 617 C CA . GLN A 1 88 ? 21.979 -0.380 -17.097 1.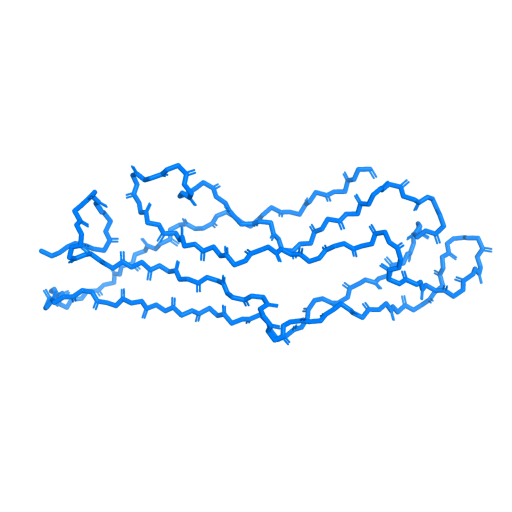00 61.47 88 GLN A CA 1
ATOM 618 C C . GLN A 1 88 ? 23.462 -0.071 -16.900 1.00 61.47 88 GLN A C 1
ATOM 620 O O . GLN A 1 88 ? 24.237 -0.930 -16.473 1.00 61.47 88 GLN A O 1
ATOM 625 N N . LYS A 1 89 ? 23.862 1.165 -17.209 1.00 69.50 89 LYS A N 1
ATOM 626 C CA . LYS A 1 89 ? 25.207 1.637 -16.882 1.00 69.50 89 LYS A CA 1
ATOM 627 C C . LYS A 1 89 ? 25.386 1.552 -15.356 1.00 69.50 89 LYS A C 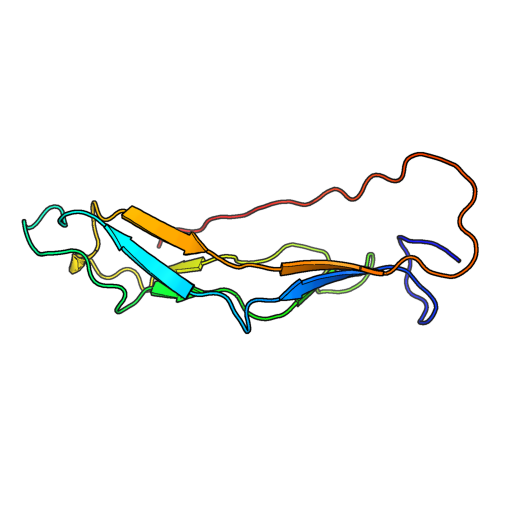1
ATOM 629 O O . LYS A 1 89 ? 24.484 1.966 -14.636 1.00 69.50 89 LYS A O 1
ATOM 634 N N . PRO A 1 90 ? 26.522 1.059 -14.842 1.00 75.75 90 PRO A N 1
ATOM 635 C CA . PRO A 1 90 ? 26.781 1.074 -13.408 1.00 75.75 90 PRO A CA 1
ATOM 636 C C . PRO A 1 90 ? 26.602 2.482 -12.825 1.00 75.75 90 PRO A C 1
ATOM 638 O O . PRO A 1 90 ? 27.145 3.452 -13.361 1.00 75.75 90 PRO A O 1
ATOM 641 N N . GLY A 1 91 ? 25.830 2.590 -11.745 1.00 75.31 91 GLY A N 1
ATOM 642 C CA . GLY A 1 91 ? 25.513 3.854 -11.087 1.00 75.31 91 GLY A CA 1
ATOM 643 C C . GLY A 1 91 ? 24.358 3.718 -10.096 1.00 75.31 91 GLY A C 1
ATOM 644 O O . GLY A 1 91 ? 23.702 2.678 -10.031 1.00 75.31 91 GLY A O 1
ATOM 645 N N . THR A 1 92 ? 24.119 4.778 -9.327 1.00 73.12 92 THR A N 1
ATOM 646 C CA . THR A 1 92 ? 22.967 4.880 -8.424 1.00 73.12 92 THR A CA 1
ATOM 647 C C . THR A 1 92 ? 21.773 5.441 -9.187 1.00 73.12 92 T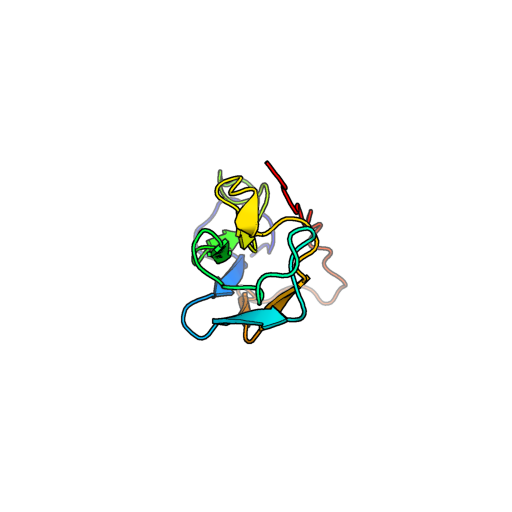HR A C 1
ATOM 649 O O . THR A 1 92 ? 21.884 6.476 -9.843 1.00 73.12 92 THR A O 1
ATOM 652 N N . TYR A 1 93 ? 20.632 4.764 -9.083 1.00 67.25 93 TYR A N 1
ATOM 653 C CA . TYR A 1 93 ? 19.366 5.193 -9.667 1.00 67.25 93 TYR A CA 1
ATOM 654 C C . TYR A 1 93 ? 18.389 5.519 -8.542 1.00 67.25 93 TYR A C 1
ATOM 656 O O . TYR A 1 93 ? 18.038 4.643 -7.755 1.00 67.25 93 TYR A O 1
ATOM 664 N N . GLU A 1 94 ? 17.955 6.773 -8.463 1.00 66.25 94 GLU A N 1
ATOM 665 C CA . GLU A 1 94 ? 16.952 7.198 -7.491 1.00 66.25 94 GLU A CA 1
ATOM 666 C C . GLU A 1 94 ? 15.550 7.038 -8.086 1.00 66.25 94 GLU A C 1
ATOM 668 O O . GLU A 1 94 ? 15.252 7.549 -9.169 1.00 66.25 94 GLU A O 1
ATOM 673 N N . LEU A 1 95 ? 14.684 6.321 -7.368 1.00 63.50 95 LEU A N 1
ATOM 674 C CA . LEU A 1 95 ? 13.256 6.258 -7.652 1.00 63.50 95 LEU A CA 1
ATOM 675 C C . LEU A 1 95 ? 12.527 7.029 -6.543 1.00 63.50 95 LEU A C 1
ATOM 677 O O . LEU A 1 95 ? 12.265 6.451 -5.484 1.00 63.50 95 LEU A O 1
ATOM 681 N N . PRO A 1 96 ? 12.236 8.329 -6.735 1.00 65.94 96 PRO A N 1
ATOM 682 C CA . PRO A 1 96 ? 11.497 9.091 -5.743 1.00 65.94 96 PRO A CA 1
ATOM 683 C C . PRO A 1 96 ? 10.092 8.500 -5.624 1.00 65.94 96 PRO A C 1
ATOM 685 O O . PRO A 1 96 ? 9.333 8.460 -6.590 1.00 65.94 96 PRO A O 1
ATOM 688 N N . MET A 1 97 ? 9.760 8.015 -4.432 1.00 64.00 97 MET A N 1
ATOM 689 C CA . MET A 1 97 ? 8.438 7.498 -4.109 1.00 64.00 97 MET A CA 1
ATOM 690 C C . MET A 1 97 ? 7.818 8.372 -3.031 1.00 64.00 97 MET A C 1
ATOM 692 O O . MET A 1 97 ? 8.442 8.642 -2.005 1.00 64.00 97 MET A O 1
ATOM 696 N N . THR A 1 98 ? 6.571 8.778 -3.240 1.00 68.31 98 THR A N 1
ATOM 697 C CA . THR A 1 98 ? 5.760 9.390 -2.191 1.00 68.31 98 THR A CA 1
ATOM 698 C C . THR A 1 98 ? 4.854 8.324 -1.607 1.00 68.31 98 THR A C 1
ATOM 700 O O . THR A 1 98 ? 4.020 7.747 -2.306 1.00 68.31 98 THR A O 1
ATOM 703 N N . LEU A 1 99 ? 5.031 8.060 -0.314 1.00 64.50 99 LEU A N 1
ATOM 704 C CA . LEU A 1 99 ? 4.120 7.217 0.436 1.00 64.50 99 LEU A CA 1
ATOM 705 C C . LEU A 1 99 ? 3.041 8.091 1.076 1.00 64.50 99 LEU A C 1
ATOM 707 O O . LEU A 1 99 ? 3.347 8.938 1.914 1.00 64.50 99 LEU A O 1
ATOM 711 N N . THR A 1 100 ? 1.784 7.869 0.701 1.00 66.44 100 THR A N 1
ATOM 712 C CA . THR A 1 100 ? 0.644 8.608 1.253 1.00 66.44 100 THR A CA 1
ATOM 713 C C . THR A 1 100 ? -0.224 7.685 2.095 1.00 66.44 100 THR A C 1
ATOM 715 O O . THR A 1 100 ? -0.670 6.635 1.635 1.00 66.44 100 THR A O 1
ATOM 718 N N . VAL A 1 101 ? -0.485 8.107 3.332 1.00 63.78 101 VAL A N 1
ATOM 719 C CA . VAL A 1 101 ? -1.484 7.501 4.215 1.00 63.78 101 VAL A CA 1
ATOM 720 C C . VAL A 1 101 ? -2.626 8.499 4.355 1.00 63.78 101 VAL A C 1
ATOM 722 O O . VAL A 1 101 ? -2.405 9.633 4.776 1.00 63.78 101 VAL A O 1
ATOM 725 N N . THR A 1 102 ? -3.838 8.092 3.987 1.00 62.97 102 THR A N 1
ATOM 726 C CA . THR A 1 102 ? -5.034 8.933 4.089 1.00 62.97 102 THR A CA 1
ATOM 727 C C . THR A 1 102 ? -5.965 8.349 5.141 1.00 62.97 102 THR A C 1
ATOM 729 O O . THR A 1 102 ? -6.384 7.198 5.032 1.00 62.97 102 THR A O 1
ATOM 732 N N . ALA A 1 103 ? -6.286 9.154 6.151 1.00 60.22 103 ALA A N 1
ATOM 733 C CA . ALA A 1 103 ? -7.402 8.913 7.055 1.00 60.22 103 ALA A CA 1
ATOM 734 C C . ALA A 1 103 ? -8.567 9.811 6.608 1.00 60.22 103 ALA A C 1
ATOM 736 O O . ALA A 1 103 ? -8.332 10.975 6.277 1.00 60.22 103 ALA A O 1
ATOM 737 N N . GLN A 1 104 ? -9.778 9.258 6.546 1.00 56.88 104 GLN A N 1
ATOM 738 C CA . GLN A 1 104 ? -11.017 9.984 6.252 1.00 56.88 104 GLN A CA 1
ATOM 739 C C . GLN A 1 104 ? -11.899 10.023 7.491 1.00 56.88 104 GLN A C 1
ATOM 741 O O . GLN A 1 104 ? -11.941 8.987 8.196 1.00 56.88 104 GLN A O 1
#